Protein AF-A0A151K3H2-F1 (afdb_monomer_lite)

Foldseek 3Di:
DDDDDPPDDDDDDDDDWFDKDKDCVQWDHPDDDDDPPDDDDGGTDICIPVGDWDDDADPVRDDDPDPPPDPPPGD

Organism: NCBI:txid34720

Sequence (75 aa):
TILYAKLGIKKAILCLSVPPNILDSLSTESTVAVREHQNITLTCKADGYPPPKLMWKREDGQVISLNKHHKGTLY

Structure (mmCIF, N/CA/C/O backbone):
data_AF-A0A151K3H2-F1
#
_entry.id   AF-A0A151K3H2-F1
#
loop_
_atom_site.group_PDB
_atom_site.id
_atom_site.type_symbol
_atom_site.label_atom_id
_atom_site.label_alt_id
_atom_site.label_comp_id
_atom_site.label_asym_id
_atom_site.label_entity_id
_atom_site.label_seq_id
_atom_site.pdbx_PDB_ins_code
_atom_site.Cartn_x
_atom_site.Cartn_y
_atom_site.Cartn_z
_atom_site.occupancy
_atom_site.B_iso_or_equiv
_atom_site.auth_seq_id
_atom_site.auth_comp_id
_atom_site.auth_asym_id
_atom_site.auth_atom_id
_atom_site.pdbx_PDB_model_num
ATOM 1 N N . THR A 1 1 ? 31.481 -1.038 -57.412 1.00 46.28 1 THR A N 1
ATOM 2 C CA . THR A 1 1 ? 31.534 -0.066 -56.302 1.00 46.28 1 THR A CA 1
ATOM 3 C C . THR A 1 1 ? 30.552 -0.503 -55.244 1.00 46.28 1 THR A C 1
ATOM 5 O O . THR A 1 1 ? 29.382 -0.664 -55.560 1.00 46.28 1 THR A O 1
ATOM 8 N N . ILE A 1 2 ? 31.041 -0.850 -54.054 1.00 54.88 2 ILE A N 1
ATOM 9 C CA . ILE A 1 2 ? 30.248 -1.504 -53.006 1.00 54.88 2 ILE A CA 1
ATOM 10 C C . ILE A 1 2 ? 29.213 -0.503 -52.484 1.00 54.88 2 ILE A C 1
ATOM 12 O O . ILE A 1 2 ? 29.572 0.546 -51.956 1.00 54.88 2 ILE A O 1
ATOM 16 N N . LEU A 1 3 ? 27.933 -0.821 -52.686 1.00 62.81 3 LEU A N 1
ATOM 17 C CA . LEU A 1 3 ? 26.797 -0.087 -52.139 1.00 62.81 3 LEU A CA 1
ATOM 18 C C . LEU A 1 3 ? 26.888 -0.151 -50.615 1.00 62.81 3 LEU A C 1
ATOM 20 O O . LEU A 1 3 ? 26.808 -1.228 -50.028 1.00 62.81 3 LEU A O 1
ATOM 24 N N . TYR A 1 4 ? 27.107 1.004 -49.997 1.00 60.56 4 TYR A N 1
ATOM 25 C CA . TYR A 1 4 ? 27.209 1.186 -48.556 1.00 60.56 4 TYR A CA 1
ATOM 26 C C . TYR A 1 4 ? 26.041 0.487 -47.849 1.00 60.56 4 TYR A C 1
ATOM 28 O O . TYR A 1 4 ? 24.899 0.946 -47.896 1.00 60.56 4 TYR A O 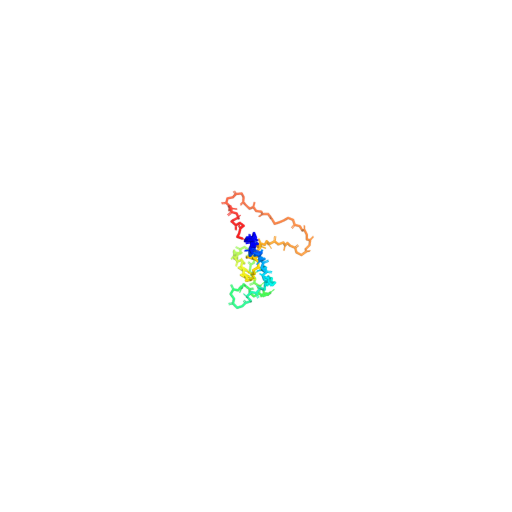1
ATOM 36 N N . ALA A 1 5 ? 26.319 -0.643 -47.201 1.00 69.06 5 ALA A N 1
ATOM 37 C CA . ALA A 1 5 ? 25.347 -1.299 -46.346 1.00 69.06 5 ALA A CA 1
ATOM 38 C C . ALA A 1 5 ? 25.077 -0.376 -45.151 1.00 69.06 5 ALA A C 1
ATOM 40 O O . ALA A 1 5 ? 25.974 -0.074 -44.362 1.00 69.06 5 ALA A O 1
ATOM 41 N N . LYS A 1 6 ? 23.837 0.107 -45.028 1.00 71.81 6 LYS A N 1
ATOM 42 C CA . LYS A 1 6 ? 23.405 0.919 -43.888 1.00 71.81 6 LYS A CA 1
ATOM 43 C C . LYS A 1 6 ? 23.374 0.031 -42.645 1.00 71.81 6 LYS A C 1
ATOM 45 O O . LYS A 1 6 ? 22.439 -0.744 -42.453 1.00 71.81 6 LYS A O 1
ATOM 50 N N . LEU A 1 7 ? 24.402 0.138 -41.807 1.00 69.81 7 LEU A N 1
ATOM 51 C CA . LEU A 1 7 ? 24.473 -0.562 -40.529 1.00 69.81 7 LEU A CA 1
ATOM 52 C C . LEU A 1 7 ? 23.455 0.064 -39.560 1.00 69.81 7 LEU A C 1
ATOM 54 O O . LEU A 1 7 ? 23.694 1.112 -38.963 1.00 69.81 7 LEU A O 1
ATOM 58 N N . GLY A 1 8 ? 22.270 -0.537 -39.461 1.00 74.00 8 GLY A N 1
ATOM 59 C CA . GLY A 1 8 ? 21.225 -0.103 -38.537 1.00 74.00 8 GLY A CA 1
ATOM 60 C C . GLY A 1 8 ? 21.505 -0.600 -37.121 1.00 74.00 8 GLY A C 1
ATOM 61 O O . GLY A 1 8 ? 21.415 -1.797 -36.859 1.00 74.00 8 GLY A O 1
ATOM 62 N N . ILE A 1 9 ? 21.812 0.308 -36.193 1.00 79.62 9 ILE A N 1
ATOM 63 C CA . ILE A 1 9 ? 21.936 -0.018 -34.766 1.00 79.62 9 ILE A CA 1
ATOM 64 C C . ILE A 1 9 ? 20.536 -0.332 -34.222 1.00 79.62 9 ILE A C 1
ATOM 66 O O . ILE A 1 9 ? 19.685 0.556 -34.141 1.00 79.62 9 ILE A O 1
ATOM 70 N N . LYS A 1 10 ? 20.286 -1.587 -33.835 1.00 81.44 10 LYS A N 1
ATOM 71 C CA . LYS A 1 10 ? 19.067 -1.967 -33.111 1.00 81.44 10 LYS A CA 1
ATOM 72 C C . LYS A 1 10 ? 19.257 -1.665 -31.627 1.00 81.44 10 LYS A C 1
ATOM 74 O O . LYS A 1 10 ? 20.175 -2.189 -31.005 1.00 81.44 10 LYS A O 1
ATOM 79 N N . LYS A 1 11 ? 18.394 -0.819 -31.063 1.00 82.62 11 LYS A N 1
ATOM 80 C CA . LYS A 1 11 ? 18.328 -0.583 -29.615 1.00 82.62 11 LYS A CA 1
ATOM 81 C C . LYS A 1 11 ? 17.265 -1.493 -29.007 1.00 82.62 11 LYS A C 1
ATOM 83 O O . LYS A 1 11 ? 16.193 -1.648 -29.584 1.00 82.62 11 LYS A O 1
ATOM 88 N N . ALA A 1 12 ? 17.562 -2.051 -27.843 1.00 82.19 12 ALA A N 1
ATOM 89 C CA . ALA A 1 12 ? 16.608 -2.755 -26.997 1.00 82.19 12 ALA A CA 1
ATOM 90 C C . ALA A 1 12 ? 16.582 -2.071 -25.625 1.00 82.19 12 ALA A C 1
ATOM 92 O O . ALA A 1 12 ? 17.611 -1.569 -25.172 1.00 82.19 12 ALA A O 1
ATOM 93 N N . ILE A 1 13 ? 15.412 -2.021 -24.989 1.00 83.94 13 ILE A N 1
ATOM 94 C CA . ILE A 1 13 ? 15.237 -1.470 -23.641 1.00 83.94 13 ILE A CA 1
ATOM 95 C C . ILE A 1 13 ? 15.119 -2.652 -22.683 1.00 83.94 13 ILE A C 1
ATOM 97 O O . ILE A 1 13 ? 14.257 -3.509 -22.866 1.00 83.94 13 ILE A O 1
ATOM 101 N N . LEU A 1 14 ? 15.983 -2.692 -21.672 1.00 84.56 14 LEU A N 1
ATOM 102 C CA . LEU A 1 14 ? 15.857 -3.616 -20.551 1.00 84.56 14 LEU A CA 1
ATOM 103 C C . LEU A 1 14 ? 15.104 -2.905 -19.424 1.00 84.56 14 LEU A C 1
ATOM 105 O O . LEU A 1 14 ? 15.585 -1.903 -18.899 1.00 84.56 14 LEU A O 1
ATOM 109 N N . CYS A 1 15 ? 13.938 -3.424 -19.048 1.00 81.62 15 CYS A N 1
ATOM 110 C CA . CYS A 1 15 ? 13.187 -2.943 -17.894 1.00 81.62 15 CYS A CA 1
ATOM 111 C C . CYS A 1 15 ? 13.496 -3.838 -16.693 1.00 81.62 15 CYS A C 1
ATOM 113 O O . CYS A 1 15 ? 13.045 -4.979 -16.637 1.00 81.62 15 CYS A O 1
ATOM 115 N N . LEU A 1 16 ? 14.271 -3.322 -15.742 1.00 86.38 16 LEU A N 1
ATOM 116 C CA . LEU A 1 16 ? 14.435 -3.956 -14.438 1.00 86.38 16 LEU A CA 1
ATOM 117 C C . LEU A 1 16 ? 13.242 -3.609 -13.548 1.00 86.38 16 LEU A C 1
ATOM 119 O O . LEU A 1 16 ? 12.830 -2.452 -13.499 1.00 86.38 16 LEU A O 1
ATOM 123 N N . SER A 1 17 ? 12.715 -4.604 -12.839 1.00 93.69 17 SER A N 1
ATOM 124 C CA . SER A 1 17 ? 11.680 -4.432 -11.819 1.00 93.69 17 SER A CA 1
ATOM 125 C C . SER A 1 17 ? 12.206 -4.856 -10.455 1.00 93.69 17 SER A C 1
ATOM 127 O O . SER A 1 17 ? 12.895 -5.873 -10.347 1.00 93.69 17 SER A O 1
ATOM 129 N N . VAL A 1 18 ? 11.828 -4.113 -9.421 1.00 95.19 18 VAL A N 1
ATOM 130 C CA . VAL A 1 18 ? 12.085 -4.451 -8.019 1.00 95.19 18 VAL A CA 1
ATOM 131 C C . VAL A 1 18 ? 10.731 -4.728 -7.368 1.00 95.19 18 VAL A C 1
ATOM 133 O O . VAL A 1 18 ? 9.850 -3.868 -7.460 1.00 95.19 18 VAL A O 1
ATOM 136 N N . PRO A 1 19 ? 10.526 -5.910 -6.760 1.00 95.31 19 PRO A N 1
ATOM 137 C CA . PRO A 1 19 ? 9.254 -6.236 -6.134 1.00 95.31 19 PRO A CA 1
ATOM 13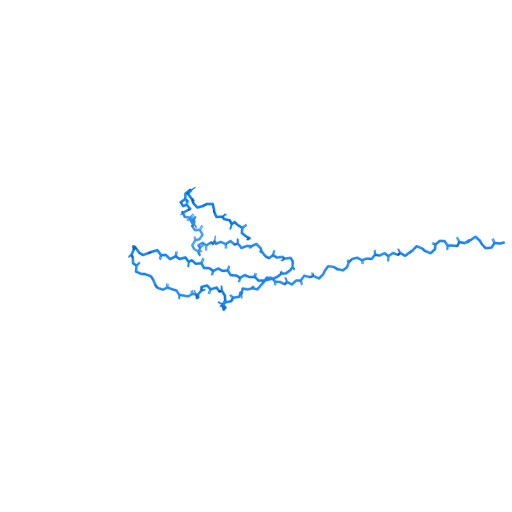8 C C . PRO A 1 19 ? 8.934 -5.249 -5.001 1.00 95.31 19 PRO A C 1
ATOM 140 O O . PRO A 1 19 ? 9.858 -4.717 -4.383 1.00 95.31 19 PRO A O 1
ATOM 143 N N . PRO A 1 20 ? 7.644 -5.016 -4.711 1.00 96.00 20 PRO A N 1
ATOM 144 C CA . PRO A 1 20 ? 7.244 -4.210 -3.572 1.00 96.00 20 PRO A CA 1
ATOM 145 C C . PRO A 1 20 ? 7.749 -4.801 -2.256 1.00 96.00 20 PRO A C 1
ATOM 147 O O . PRO A 1 20 ? 7.601 -6.004 -2.030 1.00 96.00 20 PRO A O 1
ATOM 150 N N . ASN A 1 21 ? 8.271 -3.958 -1.376 1.00 96.00 21 ASN A N 1
ATOM 151 C CA . ASN A 1 21 ? 8.675 -4.335 -0.031 1.00 96.00 21 ASN A CA 1
ATOM 152 C C . ASN A 1 21 ? 8.142 -3.318 0.988 1.00 96.00 21 ASN A C 1
ATOM 154 O O . ASN A 1 21 ? 8.180 -2.111 0.761 1.00 96.00 21 ASN A O 1
ATOM 158 N N . ILE A 1 22 ? 7.587 -3.810 2.097 1.00 95.38 22 ILE A N 1
ATOM 159 C CA . ILE A 1 22 ? 7.033 -2.961 3.156 1.00 95.38 22 ILE A CA 1
ATOM 160 C C . ILE A 1 22 ? 8.174 -2.577 4.097 1.00 95.38 22 ILE A C 1
ATOM 162 O O . ILE A 1 22 ? 8.950 -3.415 4.546 1.00 95.38 22 ILE A O 1
ATOM 166 N N . LEU A 1 23 ? 8.290 -1.283 4.376 1.00 95.94 23 LEU A N 1
ATOM 167 C CA . LEU A 1 23 ? 9.305 -0.735 5.262 1.00 95.94 23 LEU A CA 1
ATOM 168 C C . LEU A 1 23 ? 8.732 -0.667 6.677 1.00 95.94 23 LEU A C 1
ATOM 170 O O . LEU A 1 23 ? 8.174 0.362 7.071 1.00 95.94 23 LEU A O 1
ATOM 174 N N . ASP A 1 24 ? 8.864 -1.759 7.430 1.00 94.06 24 ASP A N 1
ATOM 175 C CA . ASP A 1 24 ? 8.320 -1.886 8.791 1.00 94.06 24 ASP A CA 1
ATOM 176 C C . ASP A 1 24 ? 8.809 -0.765 9.717 1.00 94.06 24 ASP A C 1
ATOM 178 O O . ASP A 1 24 ? 8.019 -0.155 10.427 1.00 94.06 24 ASP A O 1
ATOM 182 N N . SER A 1 25 ? 10.088 -0.387 9.616 1.00 94.88 25 SER A N 1
ATOM 183 C CA . SER A 1 25 ? 10.692 0.696 10.411 1.00 94.88 25 SER A CA 1
ATOM 184 C C . SER A 1 25 ? 10.104 2.089 10.154 1.00 94.88 25 SER A C 1
ATOM 186 O O . SER A 1 25 ? 10.333 3.010 10.937 1.00 94.88 25 SER A O 1
ATOM 188 N N . LEU A 1 26 ? 9.379 2.264 9.047 1.00 94.31 26 LEU A N 1
ATOM 189 C CA . LEU A 1 26 ? 8.712 3.510 8.661 1.00 94.31 26 LEU A CA 1
ATOM 190 C C . LEU A 1 26 ? 7.183 3.366 8.644 1.00 94.31 26 LEU A C 1
ATOM 192 O O . LEU A 1 26 ? 6.485 4.287 8.209 1.00 94.31 26 LEU A O 1
ATOM 196 N N . SER A 1 27 ? 6.674 2.217 9.081 1.00 95.31 27 SER A N 1
ATOM 197 C CA . SER A 1 27 ? 5.256 1.881 9.123 1.00 95.31 27 SER A CA 1
ATOM 198 C C . SER A 1 27 ? 4.791 1.751 10.572 1.00 95.31 27 SER A C 1
ATOM 200 O O . SER A 1 27 ? 5.581 1.767 11.513 1.00 95.31 27 SER A O 1
ATOM 202 N N . THR A 1 28 ? 3.480 1.686 10.771 1.00 95.25 28 THR A N 1
ATOM 203 C CA . THR A 1 28 ? 2.913 1.346 12.074 1.00 95.25 28 THR A CA 1
ATOM 204 C C . THR A 1 28 ? 3.196 -0.122 12.390 1.00 95.25 28 THR A C 1
ATOM 206 O O . THR A 1 28 ? 3.119 -0.966 11.500 1.00 95.25 28 THR A O 1
ATOM 209 N N . GLU A 1 29 ? 3.481 -0.417 13.660 1.00 93.75 29 GLU A N 1
ATOM 210 C CA . GLU A 1 29 ? 3.670 -1.780 14.160 1.00 93.75 29 GLU A CA 1
ATOM 211 C C . GLU A 1 29 ? 2.521 -2.716 13.760 1.00 93.75 29 GLU A C 1
ATOM 213 O O . GLU A 1 29 ? 1.355 -2.316 13.694 1.00 93.75 29 GLU A O 1
ATOM 218 N N . SER A 1 30 ? 2.844 -3.997 13.572 1.00 90.75 30 SER A N 1
ATOM 219 C CA . SER A 1 30 ? 1.868 -5.022 13.163 1.00 90.75 30 SER A CA 1
ATOM 220 C C . SER A 1 30 ? 0.750 -5.244 14.189 1.00 90.75 30 SER A C 1
ATOM 222 O O . SER A 1 30 ? -0.296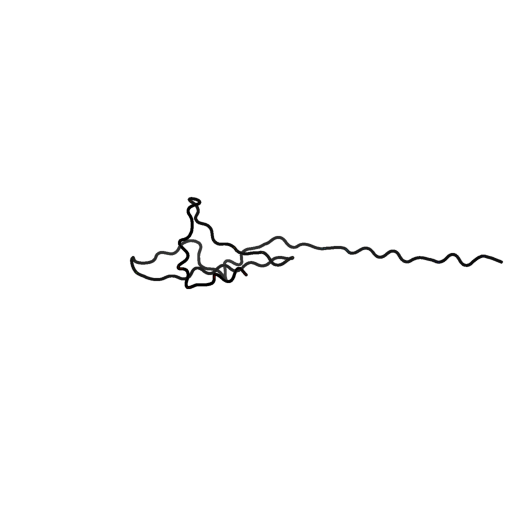 -5.802 13.869 1.00 90.75 30 SER A O 1
ATOM 224 N N . THR A 1 31 ? 0.957 -4.842 15.443 1.00 91.56 31 THR A N 1
ATOM 225 C CA . THR A 1 31 ? -0.044 -4.935 16.507 1.00 91.56 31 THR A CA 1
ATOM 226 C C . THR A 1 31 ? -0.077 -3.633 17.285 1.00 91.56 31 THR A C 1
ATOM 228 O O . THR A 1 31 ? 0.930 -3.205 17.843 1.00 91.56 31 THR A O 1
ATOM 231 N N . VAL A 1 32 ? -1.259 -3.021 17.357 1.00 92.12 32 VAL A N 1
ATOM 232 C CA . VAL A 1 32 ? -1.481 -1.789 18.114 1.00 92.12 32 VAL A CA 1
ATOM 233 C C . VAL A 1 32 ? -2.721 -1.942 18.981 1.00 92.12 32 VAL A C 1
ATOM 235 O O . VAL A 1 32 ? -3.757 -2.414 18.520 1.00 92.12 32 VAL A O 1
ATOM 238 N N . ALA A 1 33 ? -2.620 -1.519 20.239 1.00 94.25 33 ALA A N 1
ATOM 239 C CA . ALA A 1 33 ? -3.742 -1.449 21.164 1.00 94.25 33 ALA A CA 1
ATOM 240 C C . ALA A 1 33 ? -4.155 0.013 21.363 1.00 94.25 33 ALA A C 1
ATOM 242 O O . ALA A 1 33 ? -3.329 0.865 21.692 1.00 94.25 33 ALA A O 1
ATOM 243 N N . VAL A 1 34 ? -5.442 0.300 21.180 1.00 93.31 34 VAL A N 1
ATOM 244 C CA . VAL A 1 34 ? -6.020 1.643 21.313 1.00 93.31 34 VAL A CA 1
ATOM 245 C C . VAL A 1 34 ? -7.245 1.548 22.210 1.00 93.31 34 VAL A C 1
ATOM 247 O O . VAL A 1 34 ? -8.002 0.582 22.135 1.00 93.31 34 VAL A O 1
ATOM 250 N N . ARG A 1 35 ? -7.436 2.535 23.090 1.00 95.81 35 ARG A N 1
ATOM 251 C CA . ARG A 1 35 ? -8.640 2.602 23.927 1.00 95.81 35 ARG A CA 1
ATOM 252 C C . ARG A 1 35 ? -9.854 2.958 23.078 1.00 95.81 35 ARG A C 1
ATOM 254 O O . ARG A 1 35 ? -9.746 3.720 22.122 1.00 95.81 35 ARG A O 1
ATOM 261 N N . GLU A 1 36 ? -11.019 2.454 23.466 1.00 93.25 36 GLU A N 1
ATOM 262 C CA . GLU A 1 36 ? -12.273 2.843 22.826 1.00 93.25 36 GLU A CA 1
ATOM 263 C C . GLU A 1 36 ? -12.439 4.369 22.817 1.00 93.25 36 GLU A C 1
ATOM 265 O O . GLU A 1 36 ? -11.999 5.065 23.737 1.00 93.25 36 GLU A O 1
ATOM 270 N N . HIS A 1 37 ? -13.079 4.883 21.766 1.00 90.44 37 HIS A N 1
ATOM 271 C CA . HIS A 1 37 ? -13.290 6.318 21.533 1.00 90.44 37 HIS A CA 1
ATOM 272 C C . HIS A 1 37 ? -12.007 7.149 21.335 1.00 90.44 37 HIS A C 1
ATOM 274 O O . HIS A 1 37 ? -12.076 8.377 21.322 1.00 90.44 37 HIS A O 1
ATOM 280 N N . GLN A 1 38 ? -10.843 6.516 21.159 1.00 91.75 38 GLN A N 1
ATOM 281 C CA . GLN A 1 38 ? -9.619 7.199 20.741 1.00 91.75 38 GLN A CA 1
ATOM 282 C C . GLN A 1 38 ? -9.388 7.047 19.240 1.00 91.75 38 GLN A C 1
ATOM 284 O O . GLN A 1 38 ? -9.678 6.011 18.642 1.00 91.75 38 GLN A O 1
ATOM 289 N N . ASN A 1 39 ? -8.824 8.092 18.641 1.00 89.38 39 ASN A N 1
ATOM 290 C CA . ASN A 1 39 ? -8.457 8.091 17.233 1.00 89.38 39 ASN A CA 1
ATOM 291 C C . ASN A 1 39 ? -7.037 7.552 17.060 1.00 89.38 39 ASN A C 1
ATOM 293 O O . ASN A 1 39 ? -6.143 7.859 17.849 1.00 89.38 39 ASN A O 1
ATOM 297 N N . ILE A 1 40 ? -6.824 6.805 15.982 1.00 90.19 40 ILE A N 1
ATOM 298 C CA . ILE A 1 40 ? -5.508 6.339 15.556 1.00 90.19 40 ILE A CA 1
ATOM 299 C C . ILE A 1 40 ? -5.348 6.541 14.052 1.00 90.19 40 ILE A C 1
ATOM 301 O O . ILE A 1 40 ? -6.307 6.428 13.288 1.00 90.19 40 ILE A O 1
ATOM 305 N N . THR A 1 41 ? -4.113 6.807 13.642 1.00 90.88 41 THR A N 1
ATOM 306 C CA . THR A 1 41 ? -3.694 6.830 12.243 1.00 90.88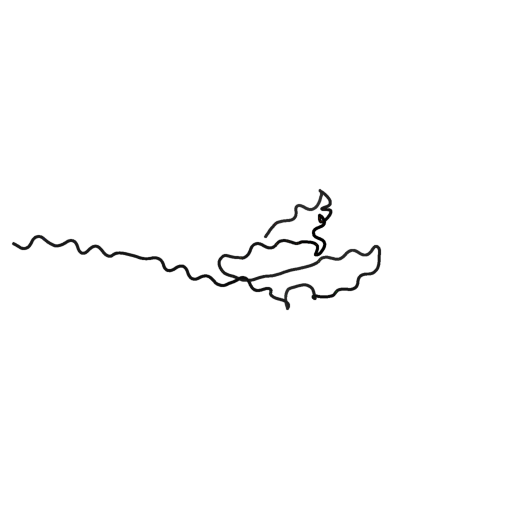 41 THR A CA 1
ATOM 307 C C . THR A 1 41 ? -2.742 5.666 12.002 1.00 90.88 41 THR A C 1
ATOM 309 O O . THR A 1 41 ? -1.726 5.557 12.685 1.00 90.88 41 THR A O 1
ATOM 312 N N . LEU A 1 42 ? -3.067 4.811 11.032 1.00 92.44 42 LEU A N 1
ATOM 313 C CA . LEU A 1 42 ? -2.183 3.741 10.570 1.00 92.44 42 LEU A CA 1
ATOM 314 C C . LEU A 1 42 ? -1.364 4.238 9.376 1.00 92.44 42 LEU A C 1
ATOM 316 O O . LEU A 1 42 ? -1.917 4.788 8.420 1.00 92.44 42 LEU A O 1
ATOM 320 N N . THR A 1 43 ? -0.057 4.020 9.425 1.00 93.19 43 THR A N 1
ATOM 321 C CA . THR A 1 43 ? 0.899 4.414 8.388 1.00 93.19 43 THR A CA 1
ATOM 322 C C . THR A 1 43 ? 1.507 3.165 7.768 1.00 93.19 43 THR A C 1
ATOM 324 O O . THR A 1 43 ? 1.917 2.251 8.476 1.00 93.19 43 THR A O 1
ATOM 327 N N . CYS A 1 44 ? 1.590 3.129 6.441 1.00 93.69 44 CYS A N 1
ATOM 328 C CA . CYS A 1 44 ? 2.281 2.081 5.700 1.00 93.69 44 CYS A CA 1
ATOM 329 C C . CYS A 1 44 ? 3.167 2.744 4.649 1.00 93.69 44 CYS A C 1
ATOM 331 O O . CYS A 1 44 ? 2.704 3.618 3.909 1.00 93.69 44 CYS A O 1
ATOM 333 N N . LYS A 1 45 ? 4.435 2.339 4.595 1.00 94.75 45 LYS A N 1
ATOM 334 C CA . LYS A 1 45 ? 5.378 2.771 3.568 1.00 94.75 45 LYS A CA 1
ATOM 335 C C . LYS A 1 45 ? 5.952 1.549 2.874 1.00 94.75 45 LYS A C 1
ATOM 337 O O . LYS A 1 45 ? 6.391 0.618 3.537 1.00 94.75 45 LYS A O 1
ATOM 342 N N . ALA A 1 46 ? 5.973 1.578 1.548 1.00 96.00 46 ALA A N 1
ATOM 343 C CA . ALA A 1 46 ? 6.578 0.535 0.739 1.00 96.00 46 ALA A CA 1
ATOM 344 C C . ALA A 1 46 ? 7.489 1.137 -0.330 1.00 96.00 46 ALA A C 1
ATOM 346 O O . ALA A 1 46 ? 7.251 2.253 -0.803 1.00 96.00 46 ALA A O 1
ATOM 347 N N . ASP A 1 47 ? 8.520 0.392 -0.702 1.00 95.62 47 ASP A N 1
ATOM 348 C CA . ASP A 1 47 ? 9.388 0.671 -1.837 1.00 95.62 47 ASP A CA 1
ATOM 349 C C . ASP A 1 47 ? 9.259 -0.424 -2.902 1.00 95.62 47 ASP A C 1
ATOM 351 O O . ASP A 1 47 ? 8.614 -1.447 -2.695 1.00 95.62 47 ASP A O 1
ATOM 355 N N . GLY A 1 48 ? 9.776 -0.158 -4.096 1.00 95.00 48 GLY A N 1
ATOM 356 C CA . GLY A 1 48 ? 9.633 -1.032 -5.256 1.00 95.00 48 GLY A CA 1
ATOM 357 C C . GLY A 1 48 ? 9.744 -0.242 -6.552 1.00 95.00 48 GLY A C 1
ATOM 358 O O . GLY A 1 48 ? 9.605 0.985 -6.563 1.00 95.00 48 GLY A O 1
ATOM 359 N N . TYR A 1 49 ? 10.016 -0.944 -7.650 1.00 94.50 49 TYR A N 1
ATOM 360 C CA . TYR A 1 49 ? 10.049 -0.341 -8.976 1.00 94.50 49 TYR A CA 1
ATOM 361 C C . TYR A 1 49 ? 9.307 -1.211 -10.002 1.00 94.50 49 TYR A C 1
ATOM 363 O O . TYR A 1 49 ? 9.719 -2.352 -10.231 1.00 94.50 49 TYR A O 1
ATOM 371 N N . PRO A 1 50 ? 8.277 -0.677 -10.684 1.00 94.31 50 PRO A N 1
ATOM 372 C CA . PRO A 1 50 ? 7.693 0.659 -10.505 1.00 94.31 50 PRO A CA 1
ATOM 373 C C . PRO A 1 50 ? 7.150 0.898 -9.081 1.00 94.31 50 PRO A C 1
ATOM 375 O O . PRO A 1 50 ? 6.908 -0.077 -8.369 1.00 94.31 50 PRO A O 1
ATOM 378 N N . PRO A 1 51 ? 6.975 2.165 -8.653 1.00 93.44 51 PRO A N 1
ATOM 379 C CA . PRO A 1 51 ? 6.463 2.476 -7.321 1.00 93.44 51 PRO A CA 1
ATOM 380 C C . PRO A 1 51 ? 5.161 1.713 -7.022 1.00 93.44 51 PRO A C 1
ATOM 382 O O . PRO A 1 51 ? 4.255 1.718 -7.865 1.00 93.44 51 PRO A O 1
ATOM 385 N N . PRO A 1 52 ? 5.058 1.035 -5.865 1.00 94.88 52 PRO A N 1
ATOM 386 C CA . PRO A 1 52 ? 3.888 0.235 -5.544 1.00 94.88 52 PRO A CA 1
ATOM 387 C C . PRO A 1 52 ? 2.688 1.121 -5.217 1.00 94.88 52 PRO A C 1
ATOM 389 O O . PRO A 1 52 ? 2.825 2.180 -4.612 1.00 94.88 52 PRO A O 1
ATOM 392 N N . LYS A 1 53 ? 1.495 0.639 -5.565 1.00 92.75 53 LYS A N 1
ATOM 393 C CA . LYS A 1 53 ? 0.231 1.246 -5.143 1.00 92.75 53 LYS A CA 1
ATOM 394 C C . LYS A 1 53 ? -0.160 0.706 -3.771 1.00 92.75 53 LYS A C 1
ATOM 396 O O . LYS A 1 53 ? -0.273 -0.513 -3.615 1.00 92.75 53 LYS A O 1
ATOM 401 N N . LEU A 1 54 ? -0.437 1.589 -2.816 1.00 91.06 54 LEU A N 1
ATOM 402 C CA . LEU A 1 54 ? -0.839 1.189 -1.469 1.00 91.06 54 LEU A CA 1
ATOM 403 C C . LEU A 1 54 ? -2.361 1.222 -1.308 1.00 91.06 54 LEU A C 1
ATOM 405 O O . LEU A 1 54 ? -3.054 2.123 -1.785 1.00 91.06 54 LEU A O 1
ATOM 409 N N . MET A 1 55 ? -2.903 0.213 -0.625 1.00 89.06 55 MET A N 1
ATOM 410 C CA . MET A 1 55 ? -4.318 0.163 -0.273 1.00 89.06 55 MET A CA 1
ATOM 411 C C . MET A 1 55 ? -4.528 -0.502 1.080 1.00 89.06 55 MET A C 1
ATOM 413 O O . MET A 1 55 ? -3.906 -1.511 1.399 1.00 89.06 55 MET A O 1
ATOM 417 N N . TRP A 1 56 ? -5.454 0.057 1.851 1.00 89.81 56 TRP A N 1
ATOM 418 C CA . TRP A 1 56 ? -5.905 -0.532 3.102 1.00 89.81 56 TRP A CA 1
ATOM 419 C C . TRP A 1 56 ? -7.087 -1.459 2.848 1.00 89.81 56 TRP A C 1
ATOM 421 O O . TRP A 1 56 ? -8.009 -1.124 2.100 1.00 89.81 56 TRP A O 1
ATOM 431 N N . LYS A 1 57 ? -7.071 -2.615 3.505 1.00 89.50 57 LYS A N 1
ATOM 432 C CA . LYS A 1 57 ? -8.144 -3.605 3.459 1.00 89.50 57 LYS A CA 1
ATOM 433 C C . LYS A 1 57 ? -8.316 -4.211 4.849 1.00 89.50 57 LYS A C 1
ATOM 435 O O . LYS A 1 57 ? -7.332 -4.438 5.546 1.00 89.50 57 LYS A O 1
ATOM 440 N N . ARG A 1 58 ? -9.563 -4.490 5.236 1.00 89.12 58 ARG A N 1
ATOM 441 C CA . ARG A 1 58 ? -9.853 -5.290 6.430 1.00 89.12 58 ARG A CA 1
ATOM 442 C C . ARG A 1 58 ? -9.662 -6.772 6.127 1.00 89.12 58 ARG A C 1
ATOM 444 O O . ARG A 1 58 ? -10.031 -7.237 5.048 1.00 89.12 58 ARG A O 1
ATOM 451 N N . GLU A 1 59 ? -9.116 -7.511 7.083 1.00 89.44 59 GLU A N 1
ATOM 452 C CA . GLU A 1 59 ? -8.891 -8.956 6.956 1.00 89.44 59 GLU A CA 1
ATOM 453 C C . GLU A 1 59 ? -10.192 -9.717 6.653 1.00 89.44 59 GLU A C 1
ATOM 455 O O . GLU A 1 59 ? -10.229 -10.557 5.758 1.00 89.44 59 GLU A O 1
ATOM 460 N N . ASP A 1 60 ? -11.287 -9.322 7.307 1.00 92.50 60 ASP A N 1
ATOM 461 C CA . ASP A 1 60 ? -12.638 -9.862 7.107 1.00 92.50 60 ASP A CA 1
ATOM 462 C C . ASP A 1 60 ? -13.283 -9.490 5.754 1.00 92.50 60 ASP A C 1
ATOM 464 O O . ASP A 1 60 ? -14.408 -9.896 5.463 1.00 92.50 60 ASP A O 1
ATOM 468 N N . GLY A 1 61 ? -12.597 -8.702 4.920 1.00 88.06 61 GLY A N 1
ATOM 469 C CA . GLY A 1 61 ? -13.093 -8.250 3.622 1.00 88.06 61 GLY A CA 1
ATOM 470 C C . GLY A 1 61 ? -14.198 -7.194 3.693 1.00 88.06 61 GLY A C 1
ATOM 471 O O . GLY A 1 61 ? -14.706 -6.794 2.643 1.00 88.06 61 GLY A O 1
ATOM 472 N N . GLN A 1 62 ? -14.564 -6.713 4.884 1.00 89.62 62 GLN A N 1
ATOM 473 C CA . GLN A 1 62 ? -15.567 -5.664 5.028 1.00 89.62 62 GLN A CA 1
ATOM 474 C C . GLN A 1 62 ? -15.038 -4.316 4.529 1.00 89.62 62 GLN A C 1
ATOM 476 O O . GLN A 1 62 ? -13.838 -4.022 4.543 1.00 89.62 62 GLN A O 1
ATOM 481 N N . VAL A 1 63 ? -15.968 -3.457 4.112 1.00 84.88 63 VAL A N 1
ATOM 482 C CA . VAL A 1 63 ? -15.654 -2.106 3.647 1.00 84.88 63 VAL A CA 1
ATOM 483 C C . VAL A 1 63 ? -15.134 -1.264 4.813 1.00 84.88 63 VAL A C 1
ATOM 485 O O . VAL A 1 63 ? -15.698 -1.267 5.908 1.00 84.88 63 VAL A O 1
ATOM 488 N N . ILE A 1 64 ? -14.057 -0.516 4.573 1.00 84.81 64 ILE A N 1
ATOM 489 C CA . ILE A 1 64 ? -13.600 0.527 5.493 1.00 84.81 64 ILE A CA 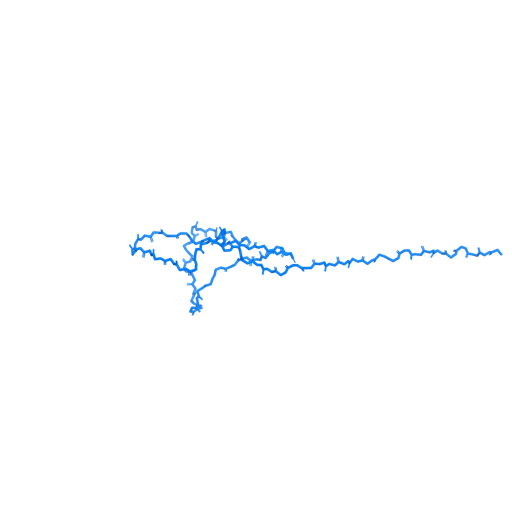1
ATOM 490 C C . ILE A 1 64 ? -14.550 1.713 5.332 1.00 84.81 64 ILE A C 1
ATOM 492 O O . ILE A 1 64 ? -14.619 2.309 4.255 1.00 84.81 64 ILE A O 1
ATOM 496 N N . SER A 1 65 ? -15.288 2.050 6.390 1.00 80.94 65 SER A N 1
ATOM 497 C CA . SER A 1 65 ? -16.190 3.204 6.415 1.00 80.94 65 SER A CA 1
ATOM 498 C C . SER A 1 65 ? -15.397 4.505 6.282 1.00 80.94 65 SER A C 1
ATOM 500 O O . SER A 1 65 ? -14.964 5.101 7.266 1.00 80.94 65 SER A O 1
ATOM 502 N N . LEU A 1 66 ? -15.182 4.944 5.044 1.00 71.69 66 LEU A N 1
ATOM 503 C CA . LEU A 1 66 ? -14.564 6.226 4.743 1.00 71.69 66 LEU A CA 1
ATOM 504 C C . LEU A 1 66 ? -15.573 7.331 5.060 1.00 71.69 66 LEU A C 1
ATOM 506 O O . LEU A 1 66 ? -16.574 7.503 4.360 1.00 71.69 66 LEU A O 1
ATOM 510 N N . ASN A 1 67 ? -15.307 8.111 6.106 1.00 66.12 67 ASN A N 1
ATOM 511 C CA . ASN A 1 67 ? -15.996 9.382 6.288 1.00 66.12 67 ASN A CA 1
ATOM 512 C C . ASN A 1 67 ? -15.714 10.246 5.049 1.00 66.12 67 ASN A C 1
ATOM 514 O O . ASN A 1 67 ? -14.556 10.537 4.748 1.00 66.12 67 ASN A O 1
ATOM 518 N N . LYS A 1 68 ? -16.768 10.665 4.333 1.00 55.88 68 LYS A N 1
ATOM 519 C CA . LYS A 1 68 ? -16.716 11.369 3.029 1.00 55.88 68 LYS A CA 1
ATOM 520 C C . LYS A 1 68 ? -15.901 12.682 3.021 1.00 55.88 68 LYS A C 1
ATOM 522 O O . LYS A 1 68 ? -15.750 13.294 1.969 1.00 55.88 68 LYS A O 1
ATOM 527 N N . HIS A 1 69 ? -15.366 13.103 4.167 1.00 53.06 69 HIS A N 1
ATOM 528 C CA . HIS A 1 69 ? -14.524 14.286 4.336 1.00 53.06 69 HIS A CA 1
ATOM 529 C C . HIS A 1 69 ? -13.016 14.042 4.209 1.00 53.06 69 HIS A C 1
ATOM 531 O O . HIS A 1 69 ? -12.280 15.006 4.016 1.00 53.06 69 HIS A O 1
ATOM 537 N N . HIS A 1 70 ? -12.539 12.797 4.250 1.00 49.72 70 HIS A N 1
ATOM 538 C CA . HIS A 1 70 ? -11.142 12.497 3.943 1.00 49.72 70 HIS A CA 1
ATOM 539 C C . HIS A 1 70 ? -11.056 11.912 2.539 1.00 49.72 70 HIS A C 1
ATOM 541 O O . HIS A 1 70 ? -11.331 10.733 2.317 1.00 49.72 70 HIS A O 1
ATOM 547 N N . LYS A 1 71 ? -10.659 12.753 1.575 1.00 42.41 71 LYS A N 1
ATOM 548 C CA . LYS A 1 71 ? -10.095 12.273 0.313 1.00 42.41 71 LYS A CA 1
ATOM 549 C C . LYS A 1 71 ? -8.899 11.402 0.686 1.00 42.41 71 LYS A C 1
ATOM 551 O O . LYS A 1 71 ? -7.842 11.924 1.022 1.00 42.41 71 LYS A O 1
ATOM 556 N N . GLY A 1 72 ? -9.093 10.087 0.701 1.00 45.47 72 GLY A N 1
ATOM 557 C CA . GLY A 1 72 ? -7.997 9.139 0.777 1.00 45.47 72 GLY A CA 1
ATOM 558 C C . GLY A 1 72 ? -7.154 9.354 -0.466 1.00 45.47 72 GLY A C 1
ATOM 559 O O . GLY A 1 72 ? -7.521 8.901 -1.547 1.00 45.47 72 GLY A O 1
ATOM 560 N N . THR A 1 73 ? -6.081 10.129 -0.333 1.00 43.06 73 THR A N 1
ATOM 561 C CA . THR A 1 73 ? -5.042 10.201 -1.349 1.00 43.06 73 THR A CA 1
ATOM 562 C C . THR A 1 73 ? -4.463 8.797 -1.443 1.00 43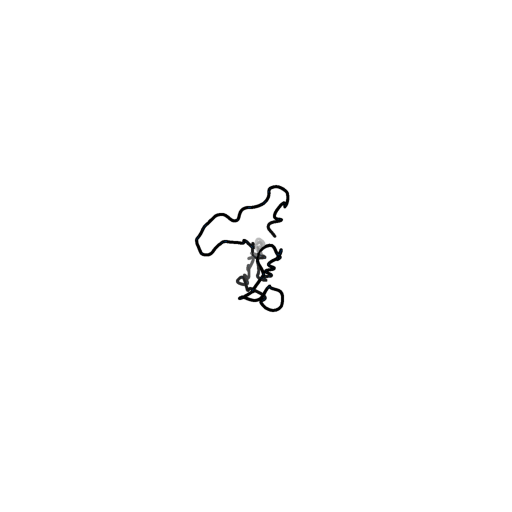.06 73 THR A C 1
ATOM 564 O O . THR A 1 73 ? -3.726 8.358 -0.564 1.00 43.06 73 THR A O 1
ATOM 567 N N . LEU A 1 74 ? -4.903 8.064 -2.464 1.00 41.94 74 LEU A N 1
ATOM 568 C CA . LEU A 1 74 ? -4.269 6.837 -2.913 1.00 41.94 74 LEU A CA 1
ATOM 569 C C . LEU A 1 74 ? -2.892 7.260 -3.435 1.00 41.94 74 LEU A C 1
ATOM 571 O O . LEU A 1 74 ? -2.815 7.834 -4.522 1.00 41.94 74 LEU A O 1
ATOM 575 N N . TYR A 1 75 ? -1.856 7.079 -2.618 1.00 41.88 75 TYR A N 1
ATOM 576 C CA . TYR A 1 75 ? -0.471 7.097 -3.084 1.00 41.88 75 TYR A CA 1
ATOM 577 C C . TYR A 1 75 ? -0.160 5.757 -3.762 1.00 41.88 75 TYR A C 1
ATOM 579 O O . TYR A 1 75 ? -0.541 4.696 -3.206 1.00 41.88 75 TYR A O 1
#

Radius of gyration: 24.01 Å; chains: 1; bounding box: 48×24×80 Å

Secondary structure (DSSP, 8-state):
-----------------EEEEE-GGGS--S-----TT--------EEEESPPPP----TT-------TTS-----

pLDDT: mean 82.81, std 16.2, range [41.88, 96.0]

InterPro domains:
  IPR007110 Immunoglobulin-like domain [PS50835] (20-75)
  IPR013783 Immunoglobulin-like fold [G3DSA:2.60.40.10] (16-74)
  IPR036179 Immunoglobulin-like domain superfamily [SSF48726] (12-71)
  IPR051170 Neural and epithelial cell adhesion domain-containing protein [PTHR12231] (18-73)